Protein AF-W1Y045-F1 (afdb_monomer)

Solvent-accessible surface area (backbone atoms only — not comparable to full-atom values): 4123 Å² total; per-residue (Å²): 137,84,87,83,90,76,89,82,78,90,77,83,75,80,72,81,74,74,72,76,77,62,80,53,82,32,78,75,51,43,88,88,39,89,55,28,72,58,52,19,53,34,36,75,69,68,75,44,82,59,42,98,87,38,31,62,80,88,120

Mean predicted aligned error: 12.85 Å

InterPro domains:
  IPR001119 S-layer homology domain [PF00395] (25-59)
  IPR001119 S-layer homology domain [PS51272] (22-59)
  IPR051465 Cell Envelope Structural Component [PTHR43308] (1-58)

pLDDT: mean 73.48, std 15.37, range [39.22, 88.94]

Sequence (59 aa):
MKKQFATMLAATAVLGVTTAFAANPFSDVTPDSWAYQAVSQLAQSGIVNGYPDGTFKGQ

Secondary structure (DSSP, 8-state):
--------------------------TTS-TTSTTHHHHHHHHHTTS----TTS-----

Radius of gyration: 20.31 Å; Cα contacts (8 Å, |Δi|>4): 45; chains: 1; bounding box: 47×32×49 Å

Structure (mmCIF, N/CA/C/O backbone):
data_AF-W1Y045-F1
#
_entry.id   AF-W1Y045-F1
#
loop_
_atom_site.group_PDB
_atom_site.id
_atom_site.type_symbol
_atom_site.label_atom_id
_atom_site.label_alt_id
_atom_site.label_comp_id
_atom_site.label_asym_id
_atom_site.label_entity_id
_atom_site.label_seq_id
_atom_site.pdbx_PDB_ins_code
_atom_site.Cartn_x
_atom_site.Cartn_y
_atom_site.Cartn_z
_atom_site.occupancy
_atom_site.B_iso_or_equiv
_atom_site.auth_seq_id
_atom_site.auth_comp_id
_atom_site.auth_asym_id
_atom_site.auth_atom_id
_atom_site.pdbx_PDB_model_num
ATOM 1 N N . MET A 1 1 ? 38.790 -11.926 40.916 1.00 39.22 1 MET A N 1
ATOM 2 C CA . MET A 1 1 ? 39.000 -13.337 40.514 1.00 39.22 1 MET A CA 1
ATOM 3 C C . MET A 1 1 ? 37.660 -13.883 40.029 1.00 39.22 1 MET A C 1
ATOM 5 O O . MET A 1 1 ? 36.711 -13.837 40.783 1.00 39.22 1 MET A O 1
ATOM 9 N N . LYS A 1 2 ? 37.488 -14.037 38.713 1.00 42.72 2 LYS A N 1
ATOM 10 C CA . LYS A 1 2 ? 37.417 -15.321 37.983 1.00 42.72 2 LYS A CA 1
ATOM 11 C C . LYS A 1 2 ? 36.026 -15.997 37.998 1.00 42.72 2 LYS A C 1
ATOM 13 O O . LYS A 1 2 ? 35.715 -16.725 38.923 1.00 42.72 2 LYS A O 1
ATOM 18 N N . LYS A 1 3 ? 35.346 -15.840 36.849 1.00 52.69 3 LYS A N 1
ATOM 19 C CA . LYS A 1 3 ? 34.633 -16.869 36.062 1.00 52.69 3 LYS A CA 1
ATOM 20 C C . LYS A 1 3 ? 33.431 -17.563 36.706 1.00 52.69 3 LYS A C 1
ATOM 22 O O . LYS A 1 3 ? 33.658 -18.432 37.527 1.00 52.69 3 LYS A O 1
ATOM 27 N N . GLN A 1 4 ? 32.240 -17.372 36.124 1.00 51.56 4 GLN A N 1
ATOM 28 C CA . GLN A 1 4 ? 31.391 -18.490 35.672 1.00 51.56 4 GLN A CA 1
ATOM 29 C C . GLN A 1 4 ? 30.668 -18.106 34.371 1.00 51.56 4 GLN A C 1
ATOM 31 O O . GLN A 1 4 ? 29.677 -17.387 34.364 1.00 51.56 4 GLN A O 1
ATOM 36 N N . PHE A 1 5 ? 31.223 -18.585 33.257 1.00 54.59 5 PHE A N 1
ATOM 37 C CA . PHE A 1 5 ? 30.451 -18.920 32.067 1.00 54.59 5 PHE A CA 1
ATOM 38 C C . PHE A 1 5 ? 29.677 -20.198 32.403 1.00 54.59 5 PHE A C 1
ATOM 40 O O . PHE A 1 5 ? 30.307 -21.195 32.756 1.00 54.59 5 PHE A O 1
ATOM 47 N N . ALA A 1 6 ? 28.352 -20.177 32.300 1.00 47.72 6 ALA A N 1
ATOM 48 C CA . ALA A 1 6 ? 27.536 -21.386 32.330 1.00 47.72 6 ALA A CA 1
ATOM 49 C C . ALA A 1 6 ? 26.289 -21.176 31.460 1.00 47.72 6 ALA A C 1
ATOM 51 O O . ALA A 1 6 ? 25.268 -20.648 31.882 1.00 47.72 6 ALA A O 1
ATOM 52 N N . THR A 1 7 ? 26.468 -21.540 30.197 1.00 51.81 7 THR A N 1
ATOM 53 C CA . THR A 1 7 ? 25.480 -21.995 29.219 1.00 51.81 7 THR A CA 1
ATOM 54 C C . THR A 1 7 ? 24.196 -22.565 29.829 1.00 51.81 7 THR A C 1
ATOM 56 O O . THR A 1 7 ? 24.267 -23.520 30.598 1.00 51.81 7 THR A O 1
ATOM 59 N N . MET A 1 8 ? 23.023 -22.120 29.361 1.00 53.66 8 MET A N 1
ATOM 60 C CA . MET A 1 8 ? 21.882 -23.033 29.253 1.00 53.66 8 MET A CA 1
ATOM 61 C C . MET A 1 8 ? 20.900 -22.649 28.134 1.00 53.66 8 MET A C 1
ATOM 63 O O . MET A 1 8 ? 20.161 -21.677 28.214 1.00 53.66 8 MET A O 1
ATOM 67 N N . LEU A 1 9 ? 20.942 -23.510 27.115 1.00 55.22 9 LEU A N 1
ATOM 68 C CA . LEU A 1 9 ? 19.845 -24.027 26.302 1.00 55.22 9 LEU A CA 1
ATOM 69 C C . LEU A 1 9 ? 19.107 -23.077 25.345 1.00 55.22 9 LEU A C 1
ATOM 71 O O . LEU A 1 9 ? 18.070 -22.493 25.645 1.00 55.22 9 LEU A O 1
ATOM 75 N N . ALA A 1 10 ? 19.613 -23.067 24.111 1.00 54.41 10 ALA A N 1
ATOM 76 C CA . ALA A 1 10 ? 18.843 -22.774 22.914 1.00 54.41 10 ALA A CA 1
ATOM 77 C C . ALA A 1 10 ? 17.621 -23.710 22.824 1.00 54.41 10 ALA A C 1
ATOM 79 O O . ALA A 1 10 ? 17.755 -24.891 22.507 1.00 54.41 10 ALA A O 1
ATOM 80 N N . ALA A 1 11 ? 16.433 -23.177 23.094 1.00 52.53 11 ALA A N 1
ATOM 81 C CA . ALA A 1 11 ? 15.170 -23.779 22.690 1.00 52.53 11 ALA A CA 1
ATOM 82 C C . ALA A 1 11 ? 14.703 -23.069 21.414 1.00 52.53 11 ALA A C 1
ATOM 84 O O . ALA A 1 11 ? 13.948 -22.099 21.449 1.00 52.53 11 ALA A O 1
ATOM 85 N N . THR A 1 12 ? 15.220 -23.518 20.272 1.00 60.28 12 THR A N 1
ATOM 86 C CA . THR A 1 12 ? 14.813 -23.060 18.942 1.00 60.28 12 THR A CA 1
ATOM 87 C C . THR A 1 12 ? 13.417 -23.609 18.641 1.00 60.28 12 THR A C 1
ATOM 89 O O . THR A 1 12 ? 13.258 -24.640 17.993 1.00 60.28 12 THR A O 1
ATOM 92 N N . ALA A 1 13 ? 12.378 -22.940 19.138 1.00 60.38 13 ALA A N 1
ATOM 93 C CA . ALA A 1 13 ? 11.030 -23.131 18.627 1.00 60.38 13 ALA A CA 1
ATOM 94 C C . ALA A 1 13 ? 10.973 -22.497 17.232 1.00 60.38 13 ALA A C 1
ATOM 96 O O . ALA A 1 13 ? 10.764 -21.294 17.089 1.00 60.38 13 ALA A O 1
ATOM 97 N N . VAL A 1 14 ? 11.202 -23.304 16.192 1.00 59.72 14 VAL A N 1
ATOM 98 C CA . VAL A 1 14 ? 10.876 -22.929 14.812 1.00 59.72 14 VAL A CA 1
ATOM 99 C C . VAL A 1 14 ? 9.352 -22.926 14.710 1.00 59.72 14 VAL A C 1
ATOM 101 O O . VAL A 1 14 ? 8.730 -23.882 14.256 1.00 59.72 14 VAL A O 1
ATOM 104 N N . LEU A 1 15 ? 8.732 -21.854 15.202 1.00 59.25 15 LEU A N 1
ATOM 105 C CA . LEU A 1 15 ? 7.388 -21.501 14.786 1.00 59.25 15 LEU A CA 1
ATOM 106 C C . LEU A 1 15 ? 7.516 -21.147 13.308 1.00 59.25 15 LEU A C 1
ATOM 108 O O . LEU A 1 15 ? 8.093 -20.120 12.957 1.00 59.25 15 LEU A O 1
ATOM 112 N N . GLY A 1 16 ? 7.031 -22.033 12.441 1.00 59.56 16 GLY A N 1
ATOM 113 C CA . GLY A 1 16 ? 6.761 -21.704 11.052 1.00 59.56 16 GLY A CA 1
ATOM 114 C C . GLY A 1 16 ? 5.681 -20.632 11.030 1.00 59.56 16 GLY A C 1
ATOM 115 O O . GLY A 1 16 ? 4.504 -20.939 10.870 1.00 59.56 16 GLY A O 1
ATOM 116 N N . VAL A 1 17 ? 6.074 -19.378 11.257 1.00 62.69 17 VAL A N 1
ATOM 117 C CA . VAL A 1 17 ? 5.221 -18.221 11.034 1.00 62.69 17 VAL A CA 1
ATOM 118 C C . VAL A 1 17 ? 5.070 -18.143 9.524 1.00 62.69 17 VAL A C 1
ATOM 120 O O . VAL A 1 17 ? 5.867 -17.518 8.831 1.00 62.69 17 VAL A O 1
ATOM 123 N N . THR A 1 18 ? 4.074 -18.842 8.989 1.00 55.75 18 THR A N 1
ATOM 124 C CA . THR A 1 18 ? 3.584 -18.567 7.646 1.00 55.75 18 THR A CA 1
ATOM 125 C C . THR A 1 18 ? 2.936 -17.195 7.733 1.00 55.75 18 THR A C 1
ATOM 127 O O . THR A 1 18 ? 1.745 -17.074 8.022 1.00 55.75 18 THR A O 1
ATOM 130 N N . THR A 1 19 ? 3.737 -16.141 7.585 1.00 59.94 19 THR A N 1
ATOM 131 C CA . THR A 1 19 ? 3.215 -14.799 7.371 1.00 59.94 19 THR A CA 1
ATOM 132 C C . THR A 1 19 ? 2.403 -14.879 6.091 1.00 59.94 19 THR A C 1
ATOM 134 O O . THR A 1 19 ? 2.963 -14.949 4.998 1.00 59.94 19 THR A O 1
ATOM 137 N N . ALA A 1 20 ? 1.081 -14.960 6.226 1.00 58.03 20 ALA A N 1
ATOM 138 C CA . ALA A 1 20 ? 0.187 -14.782 5.103 1.00 58.03 20 ALA A CA 1
ATOM 139 C C . ALA A 1 20 ? 0.478 -13.382 4.561 1.00 58.03 20 ALA A C 1
ATOM 141 O O . ALA A 1 20 ? 0.187 -12.383 5.221 1.00 58.03 20 ALA A O 1
ATOM 142 N N . PHE A 1 21 ? 1.152 -13.308 3.413 1.00 58.59 21 PHE A N 1
ATOM 143 C CA . PHE A 1 21 ? 1.427 -12.037 2.769 1.00 58.59 21 PHE A CA 1
ATOM 144 C C . PHE A 1 21 ? 0.098 -11.490 2.274 1.00 58.59 21 PHE A C 1
ATOM 146 O O . PHE A 1 21 ? -0.438 -11.899 1.248 1.00 58.59 21 PHE A O 1
ATOM 153 N N . ALA A 1 22 ? -0.445 -10.585 3.072 1.00 63.66 22 ALA A N 1
ATOM 154 C CA . ALA A 1 22 ? -1.469 -9.653 2.685 1.00 63.66 22 ALA A CA 1
ATOM 155 C C . ALA A 1 22 ? -1.142 -9.069 1.303 1.00 63.66 22 ALA A C 1
ATOM 157 O O . ALA A 1 22 ? -0.082 -8.458 1.125 1.00 63.66 22 ALA A O 1
ATOM 158 N N . ALA A 1 23 ? -2.021 -9.282 0.322 1.00 69.00 23 ALA A N 1
ATOM 159 C CA . ALA A 1 23 ? -1.896 -8.629 -0.972 1.00 69.00 23 ALA A CA 1
ATOM 160 C C . ALA A 1 23 ? -2.066 -7.120 -0.760 1.00 69.00 23 ALA A C 1
ATOM 162 O O . ALA A 1 23 ? -3.117 -6.666 -0.308 1.00 69.00 23 ALA A O 1
ATOM 163 N N . ASN A 1 24 ? -1.004 -6.366 -1.031 1.00 77.62 24 ASN A N 1
ATOM 164 C CA . ASN A 1 24 ? -1.024 -4.915 -0.952 1.00 77.62 24 ASN A CA 1
ATOM 165 C C . ASN A 1 24 ? -1.960 -4.347 -2.043 1.00 77.62 24 ASN A C 1
ATOM 167 O O . ASN A 1 24 ? -1.784 -4.706 -3.208 1.00 77.62 24 ASN A O 1
ATOM 171 N N . PRO A 1 25 ? -2.921 -3.464 -1.712 1.00 79.94 25 PRO A N 1
ATOM 172 C CA . PRO A 1 25 ? -3.840 -2.902 -2.703 1.00 79.94 25 PRO A CA 1
ATOM 173 C C . PRO A 1 25 ? -3.232 -1.774 -3.556 1.00 79.94 25 PRO A C 1
ATOM 175 O O . PRO A 1 25 ? -3.888 -1.317 -4.490 1.00 79.94 25 PRO A O 1
ATOM 178 N N . PHE A 1 26 ? -2.016 -1.301 -3.251 1.00 87.88 26 PHE A N 1
ATOM 179 C CA . PHE A 1 26 ? -1.424 -0.136 -3.918 1.00 87.88 26 PHE A CA 1
ATOM 180 C C . PHE A 1 26 ? -0.477 -0.501 -5.061 1.00 87.88 26 PHE A C 1
ATOM 182 O O . PHE A 1 26 ? 0.431 -1.314 -4.902 1.00 87.88 26 PHE A O 1
ATOM 189 N N . SER A 1 27 ? -0.640 0.162 -6.204 1.00 86.62 27 SER A N 1
ATOM 190 C CA . SER A 1 27 ? 0.111 -0.146 -7.432 1.00 86.62 27 SER A CA 1
ATOM 191 C C . SER A 1 27 ? 1.564 0.347 -7.412 1.00 86.62 27 SER A C 1
ATOM 193 O O . SER A 1 27 ? 2.410 -0.169 -8.136 1.00 86.62 27 SER A O 1
ATOM 195 N N . ASP A 1 28 ? 1.861 1.356 -6.595 1.00 87.00 28 ASP A N 1
ATOM 196 C CA . ASP A 1 28 ? 3.173 2.000 -6.454 1.00 87.00 28 ASP A CA 1
ATOM 197 C C . ASP A 1 28 ? 4.050 1.376 -5.357 1.00 87.00 28 ASP A C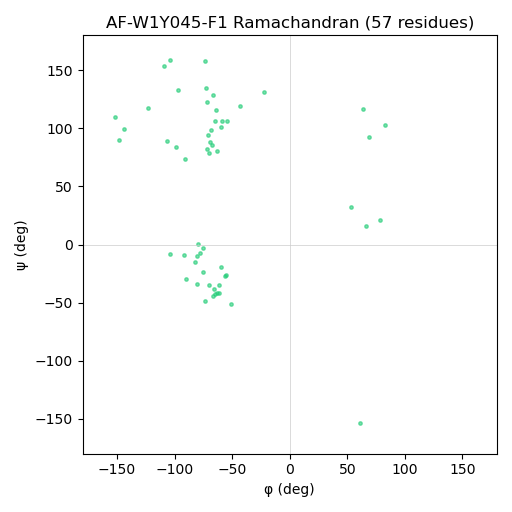 1
ATOM 199 O O . ASP A 1 28 ? 5.234 1.700 -5.247 1.00 87.00 28 ASP A O 1
ATOM 203 N N . VAL A 1 29 ? 3.484 0.472 -4.557 1.00 88.06 29 VAL A N 1
ATOM 204 C CA . VAL A 1 29 ? 4.206 -0.273 -3.526 1.00 88.06 29 VAL A CA 1
ATOM 205 C C . VAL A 1 29 ? 4.385 -1.705 -4.021 1.00 88.06 29 VAL A C 1
ATOM 207 O O . VAL A 1 29 ? 3.555 -2.590 -3.806 1.00 88.06 29 VAL A O 1
ATOM 210 N N . THR A 1 30 ? 5.486 -1.915 -4.738 1.00 86.44 30 THR A N 1
ATOM 211 C CA . THR A 1 30 ? 5.870 -3.224 -5.273 1.00 86.44 30 THR A CA 1
ATOM 212 C C . THR A 1 30 ? 6.385 -4.148 -4.164 1.00 86.44 30 THR A C 1
ATOM 214 O O . THR A 1 30 ? 6.842 -3.654 -3.133 1.00 86.44 30 THR A O 1
ATOM 217 N N . PRO A 1 31 ? 6.366 -5.482 -4.355 1.00 83.12 31 PRO A N 1
ATOM 218 C CA . PRO A 1 31 ? 6.915 -6.438 -3.385 1.00 83.12 31 PRO A CA 1
ATOM 219 C C . PRO A 1 31 ? 8.384 -6.203 -3.007 1.00 83.12 31 PRO A C 1
ATOM 221 O O . PRO A 1 31 ? 8.787 -6.553 -1.902 1.00 83.12 31 PRO A O 1
ATOM 224 N N . ASP A 1 32 ? 9.161 -5.582 -3.899 1.00 85.94 32 ASP A N 1
ATOM 225 C CA . ASP A 1 32 ? 10.569 -5.233 -3.668 1.00 85.94 32 ASP A CA 1
ATOM 226 C C . ASP A 1 32 ? 10.746 -3.951 -2.833 1.00 85.94 32 ASP A C 1
ATOM 228 O O . ASP A 1 32 ? 11.855 -3.621 -2.410 1.00 85.94 32 ASP A O 1
ATOM 232 N N . SER A 1 33 ? 9.667 -3.201 -2.590 1.00 85.88 33 SER A N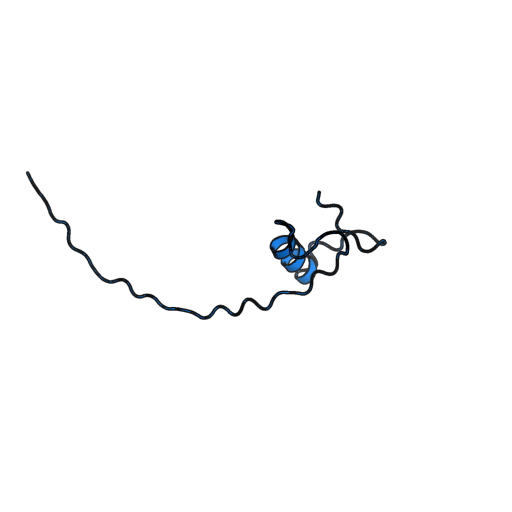 1
ATOM 233 C CA . SER A 1 33 ? 9.707 -2.010 -1.748 1.00 85.88 33 SER A CA 1
ATOM 234 C C . SER A 1 33 ? 9.848 -2.394 -0.278 1.00 85.88 33 SER A C 1
ATOM 236 O O . SER A 1 33 ? 9.099 -3.221 0.245 1.00 85.88 33 SER A O 1
ATOM 238 N N . TRP A 1 34 ? 10.738 -1.701 0.435 1.00 87.31 34 TRP A N 1
ATOM 239 C CA . TRP A 1 34 ? 10.877 -1.828 1.890 1.00 87.31 34 TRP A CA 1
ATOM 240 C C . TRP A 1 34 ? 9.556 -1.553 2.629 1.00 87.31 34 TRP A C 1
ATOM 242 O O . TRP A 1 34 ? 9.323 -2.079 3.716 1.00 87.31 34 TRP A O 1
ATOM 252 N N . ALA A 1 35 ? 8.676 -0.744 2.030 1.00 86.56 35 ALA A N 1
ATOM 253 C CA . ALA A 1 35 ? 7.396 -0.367 2.606 1.00 86.56 35 ALA A CA 1
ATOM 254 C C . ALA A 1 35 ? 6.305 -1.428 2.391 1.00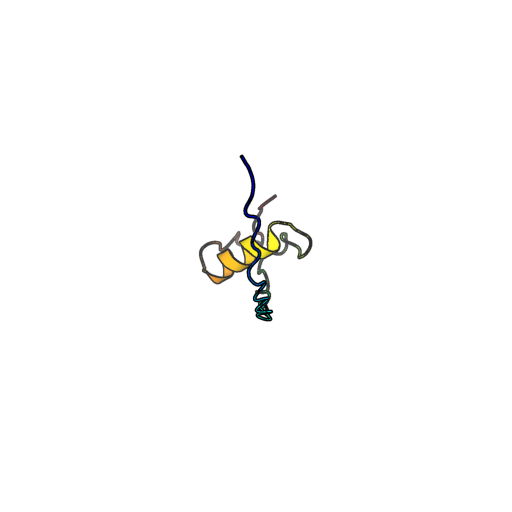 86.56 35 ALA A C 1
ATOM 256 O O . ALA A 1 35 ? 5.290 -1.381 3.08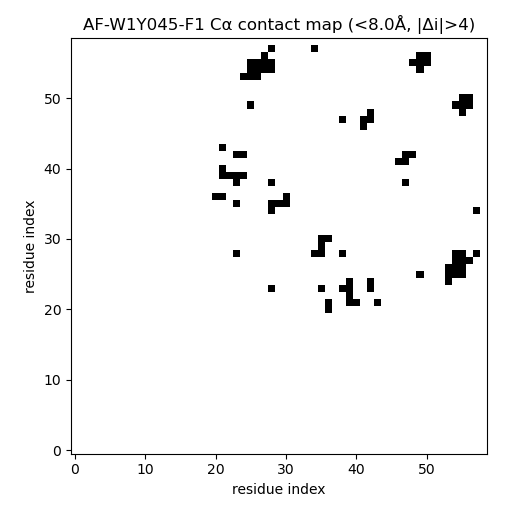2 1.00 86.56 35 ALA A O 1
ATOM 257 N N . TYR A 1 36 ? 6.496 -2.403 1.493 1.00 87.12 36 TYR A N 1
ATOM 258 C CA . TYR A 1 36 ? 5.459 -3.364 1.095 1.00 87.12 36 TYR A CA 1
ATOM 259 C C . TYR A 1 36 ? 4.789 -4.048 2.283 1.00 87.12 36 TYR A C 1
ATOM 261 O O . TYR A 1 36 ? 3.566 -4.034 2.428 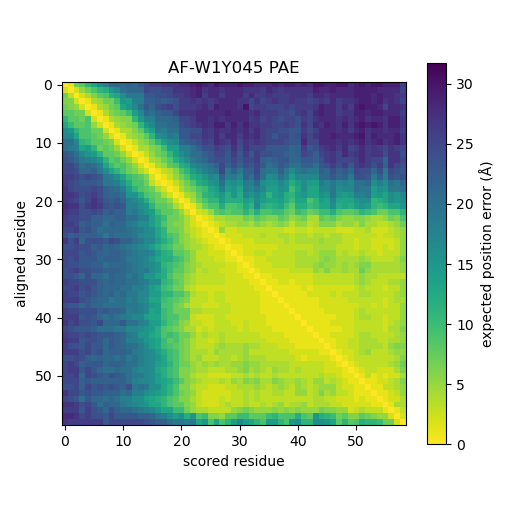1.00 87.12 36 TYR A O 1
ATOM 269 N N . GLN A 1 37 ? 5.600 -4.607 3.178 1.00 85.56 37 GLN A N 1
ATOM 270 C CA . GLN A 1 37 ? 5.097 -5.393 4.295 1.00 85.56 37 GLN A CA 1
ATOM 271 C C . GLN A 1 37 ? 4.385 -4.531 5.347 1.00 85.56 37 GLN A C 1
ATOM 273 O O . GLN 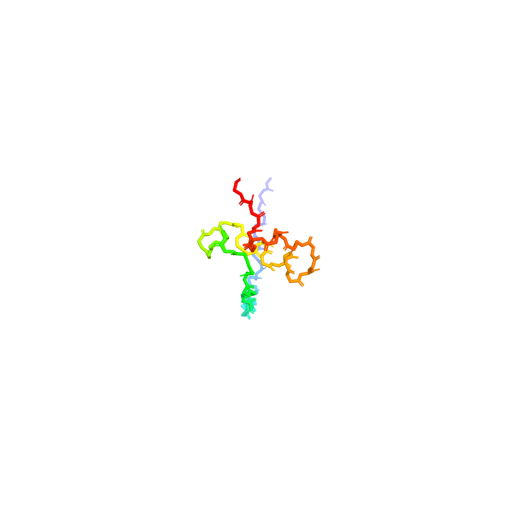A 1 37 ? 3.406 -4.981 5.943 1.00 85.56 37 GLN A O 1
ATOM 278 N N . ALA A 1 38 ? 4.856 -3.303 5.573 1.00 87.31 38 ALA A N 1
ATOM 279 C CA . ALA A 1 38 ? 4.245 -2.374 6.520 1.00 87.31 38 ALA A CA 1
ATOM 280 C C . ALA A 1 38 ? 2.936 -1.800 5.964 1.00 87.31 38 ALA A C 1
ATOM 282 O O . ALA A 1 38 ? 1.902 -1.835 6.627 1.00 87.31 38 ALA A O 1
ATOM 283 N N . VAL A 1 39 ? 2.968 -1.329 4.719 1.00 87.50 39 VAL A N 1
ATOM 284 C CA . VAL A 1 39 ? 1.822 -0.718 4.045 1.00 87.50 39 VAL A CA 1
ATOM 285 C C . VAL A 1 39 ? 0.693 -1.724 3.874 1.00 87.50 39 VAL A C 1
ATOM 287 O O . VAL A 1 39 ? -0.453 -1.399 4.164 1.00 87.50 39 VAL A O 1
ATOM 290 N N . SER A 1 40 ? 1.010 -2.965 3.502 1.00 86.00 40 SER A N 1
ATOM 291 C CA . SER A 1 40 ? 0.001 -4.013 3.361 1.00 86.00 40 SER A CA 1
ATOM 292 C C . SER A 1 40 ? -0.721 -4.315 4.684 1.00 86.00 40 SER A C 1
ATOM 294 O O . SER A 1 40 ? -1.948 -4.405 4.721 1.00 86.00 40 SER A O 1
ATOM 296 N N . GLN A 1 41 ? 0.009 -4.376 5.806 1.00 87.44 41 GLN A N 1
ATOM 297 C CA . GLN A 1 41 ? -0.589 -4.565 7.137 1.00 87.44 41 GLN A CA 1
ATOM 298 C C . GLN A 1 41 ? -1.470 -3.384 7.556 1.00 87.44 41 GLN A C 1
ATOM 300 O O . GLN A 1 41 ? -2.564 -3.574 8.094 1.00 87.44 41 GLN A O 1
ATOM 305 N N . LEU A 1 42 ? -1.006 -2.160 7.302 1.00 87.56 42 LEU A N 1
ATOM 306 C CA . LEU A 1 42 ? -1.758 -0.946 7.606 1.00 87.56 42 LEU A CA 1
ATOM 307 C C . LEU A 1 42 ? -3.023 -0.838 6.749 1.00 87.56 42 LEU A C 1
ATOM 309 O O . LEU A 1 42 ? -4.068 -0.436 7.260 1.00 87.56 42 LEU A O 1
ATOM 313 N N . ALA A 1 43 ? -2.950 -1.240 5.480 1.00 87.19 43 ALA A N 1
ATOM 314 C CA . ALA A 1 43 ? -4.091 -1.269 4.575 1.00 87.19 43 ALA A CA 1
ATOM 315 C C . ALA A 1 43 ? -5.133 -2.303 4.999 1.00 87.19 43 ALA A C 1
ATOM 317 O O . ALA A 1 43 ? -6.318 -1.991 5.074 1.00 87.19 43 ALA A O 1
ATOM 318 N N . GLN A 1 44 ? -4.698 -3.509 5.370 1.00 84.56 44 GLN A N 1
ATOM 319 C CA . GLN A 1 44 ? -5.598 -4.522 5.925 1.00 84.56 44 GLN A CA 1
ATOM 320 C C . GLN A 1 44 ? -6.257 -4.088 7.230 1.00 84.56 44 GLN A C 1
ATOM 322 O O . GLN A 1 44 ? -7.415 -4.412 7.477 1.00 84.56 44 GLN A O 1
ATOM 327 N N . SER A 1 45 ? -5.530 -3.337 8.055 1.00 85.75 45 SER A N 1
ATOM 328 C CA . SER A 1 45 ? -6.060 -2.780 9.299 1.00 85.75 45 SER A CA 1
ATOM 329 C C . SER A 1 45 ? -6.998 -1.587 9.063 1.00 85.75 45 SER A C 1
ATOM 331 O O . SER A 1 45 ? -7.526 -1.037 10.025 1.00 85.75 45 SER A O 1
ATOM 333 N N . GLY A 1 46 ? -7.185 -1.154 7.808 1.00 85.62 46 GLY A N 1
ATOM 334 C CA . GLY A 1 46 ? -7.976 0.026 7.452 1.00 85.62 46 GLY A CA 1
ATOM 335 C C . GLY A 1 46 ? -7.371 1.346 7.941 1.00 85.62 46 GLY A C 1
ATOM 336 O O . GLY A 1 46 ? -8.067 2.353 8.012 1.00 85.62 46 GLY A O 1
ATOM 337 N N . ILE A 1 47 ? -6.089 1.342 8.318 1.00 86.50 47 ILE A N 1
ATOM 338 C CA . ILE A 1 47 ? -5.362 2.530 8.786 1.00 86.50 47 ILE A CA 1
ATOM 339 C C . ILE A 1 47 ? -4.9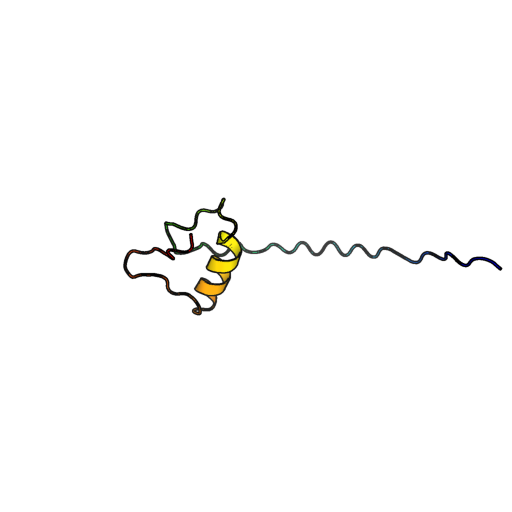07 3.366 7.587 1.00 86.50 47 ILE A C 1
ATOM 341 O O . ILE A 1 47 ? -4.856 4.592 7.655 1.00 86.50 47 ILE A O 1
ATOM 345 N N . VAL A 1 48 ? -4.578 2.699 6.481 1.00 85.69 48 VAL A N 1
ATOM 346 C CA . VAL A 1 48 ? -4.110 3.327 5.247 1.00 85.69 48 VAL A CA 1
ATOM 347 C C . VAL A 1 48 ? -5.020 2.916 4.098 1.00 85.69 48 VAL A C 1
ATOM 349 O O . VAL A 1 48 ? -5.056 1.752 3.720 1.00 85.69 48 VAL A O 1
ATOM 352 N N . ASN A 1 49 ? -5.690 3.890 3.486 1.00 83.75 49 ASN A N 1
ATOM 353 C CA . ASN A 1 49 ? -6.552 3.650 2.323 1.00 83.75 49 ASN A CA 1
ATOM 354 C C . ASN A 1 49 ? -5.909 4.096 1.003 1.00 83.75 49 ASN A C 1
ATOM 356 O O . ASN A 1 49 ? -6.448 3.807 -0.062 1.00 83.75 49 ASN A O 1
ATOM 360 N N . GLY A 1 50 ? -4.766 4.787 1.071 1.00 85.69 50 GLY A N 1
ATOM 361 C CA . GLY A 1 50 ? -4.113 5.388 -0.087 1.00 85.69 50 GLY A CA 1
ATOM 362 C C . GLY A 1 50 ? -4.991 6.430 -0.778 1.00 85.69 50 GLY A C 1
ATOM 363 O O . GLY A 1 50 ? -5.842 7.075 -0.164 1.00 85.69 50 GLY A O 1
ATOM 364 N N . TYR A 1 51 ? -4.749 6.602 -2.067 1.00 88.94 51 TYR A N 1
ATOM 365 C CA . TYR A 1 51 ? -5.403 7.577 -2.922 1.00 88.94 51 TYR A CA 1
ATOM 366 C C . TYR A 1 51 ? -6.447 6.913 -3.833 1.00 88.94 51 TYR A C 1
ATOM 368 O O . TYR A 1 51 ? -6.352 5.718 -4.121 1.00 88.94 51 TYR A O 1
ATOM 376 N N . PRO A 1 52 ? -7.422 7.685 -4.357 1.00 86.06 52 PRO A N 1
ATOM 377 C CA . PRO A 1 52 ? -8.436 7.166 -5.281 1.00 86.06 52 PRO A CA 1
ATOM 378 C C . PRO A 1 52 ? -7.867 6.576 -6.580 1.00 86.06 52 PRO A C 1
ATOM 380 O O . PRO A 1 52 ? -8.555 5.821 -7.257 1.00 86.06 52 PRO A O 1
ATOM 383 N N . ASP A 1 53 ? -6.626 6.928 -6.932 1.00 87.50 53 ASP A N 1
ATOM 384 C CA . ASP A 1 53 ? -5.890 6.387 -8.079 1.00 87.50 53 ASP A CA 1
ATOM 385 C C . ASP A 1 53 ? -5.264 5.003 -7.801 1.00 87.50 53 ASP A C 1
ATOM 387 O O . ASP A 1 53 ? -4.612 4.439 -8.677 1.00 87.50 53 ASP A O 1
ATOM 391 N N . GLY A 1 54 ? -5.456 4.444 -6.599 1.00 84.88 54 GLY A N 1
ATOM 392 C CA . GLY A 1 54 ? -4.899 3.151 -6.200 1.00 84.88 54 GLY 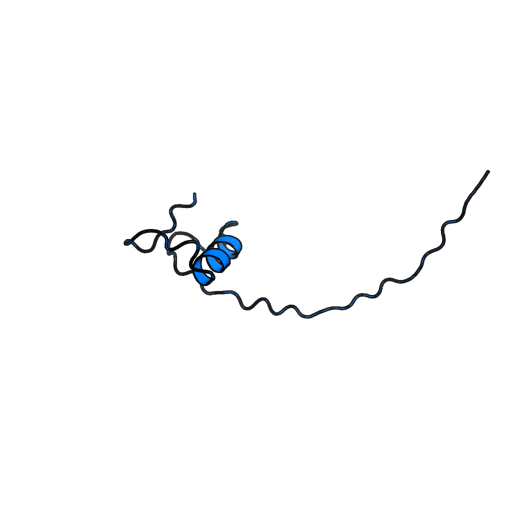A CA 1
ATOM 393 C C . GLY A 1 54 ? -3.418 3.211 -5.822 1.00 84.88 54 GLY A C 1
ATOM 394 O O . GLY A 1 54 ? -2.735 2.187 -5.876 1.00 84.88 54 GLY A O 1
ATOM 395 N N . THR A 1 55 ? -2.905 4.392 -5.463 1.00 88.75 55 THR A N 1
ATOM 396 C CA . THR A 1 55 ? -1.520 4.575 -5.002 1.00 88.75 55 THR A CA 1
ATOM 397 C C . THR A 1 55 ? -1.445 4.882 -3.508 1.00 88.75 55 THR A C 1
ATOM 399 O O . THR A 1 55 ? -2.380 5.422 -2.924 1.00 88.75 55 THR A O 1
ATOM 402 N N . PHE A 1 56 ? -0.330 4.548 -2.867 1.00 88.19 56 PHE A N 1
ATOM 403 C CA . PHE A 1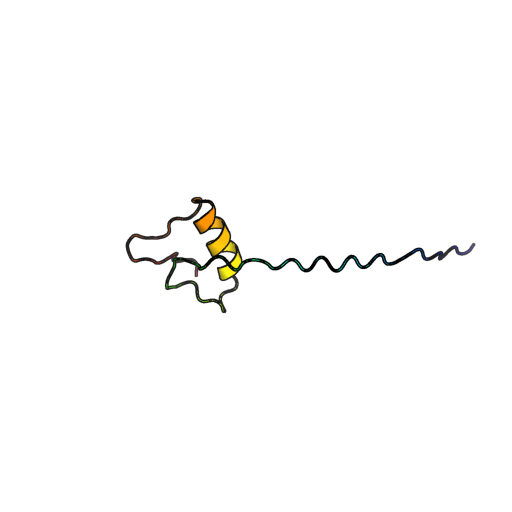 56 ? -0.001 4.956 -1.501 1.00 88.19 56 PHE A CA 1
ATOM 404 C C . PHE A 1 56 ? 0.774 6.287 -1.479 1.00 88.19 56 PHE A C 1
ATOM 406 O O . PHE A 1 56 ? 0.640 7.065 -0.537 1.00 88.19 56 PHE A O 1
ATOM 413 N N . LYS A 1 57 ? 1.554 6.565 -2.533 1.00 84.06 57 LYS A N 1
ATOM 414 C CA . LYS A 1 57 ? 2.538 7.654 -2.677 1.00 84.06 57 LYS A CA 1
ATOM 415 C C . LYS A 1 57 ? 3.567 7.698 -1.542 1.00 84.06 57 LYS A C 1
ATOM 417 O O . LYS A 1 57 ? 4.026 8.769 -1.158 1.00 84.06 57 LYS A O 1
ATOM 422 N N . GLY A 1 58 ? 3.915 6.534 -0.997 1.00 70.75 58 GLY A N 1
ATOM 423 C CA . GLY A 1 58 ? 4.957 6.390 0.019 1.00 70.75 58 GLY A CA 1
ATOM 424 C C . GLY A 1 58 ? 6.311 6.133 -0.623 1.00 70.75 58 GLY A C 1
ATOM 425 O O . GLY A 1 58 ? 6.787 4.999 -0.601 1.00 70.75 58 GLY A O 1
ATOM 426 N N . GLN A 1 59 ? 6.888 7.172 -1.224 1.00 57.78 59 GLN A N 1
ATOM 427 C CA . GLN A 1 59 ? 8.268 7.198 -1.708 1.00 57.78 59 GLN A CA 1
ATOM 428 C C . GLN A 1 59 ? 8.944 8.482 -1.240 1.00 57.78 59 GLN A C 1
ATOM 430 O O . GLN A 1 59 ? 8.271 9.537 -1.277 1.00 57.78 59 GLN A O 1
#

Organism: NCBI:txid408170

Foldseek 3Di:
DDDDDDDDDDPPPPPVPPPPQQDQQAPPQDPPHPCRRVNSVCVVVVNQPADPVRHNPPD